Protein AF-A0A933B2Y8-F1 (afdb_monomer)

Sequence (64 aa):
VLGGLGGAVAELLVQHAPVPMRFVGVNDRFGTSGDPADLLKAFHLMPEDIVKAVKDVLRIKQHV

Foldseek 3Di:
D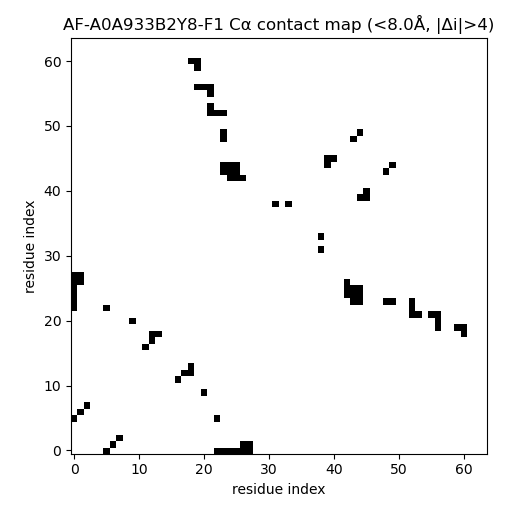PDDPVVVVCVVCVVPPPAQADDQFADPDDQDDDDPVVSCVVRLVDPVSVVVRVVVRVVVRVVD

Radius of gyration: 13.95 Å; Cα contacts (8 Å, |Δi|>4): 46; chains: 1; bounding box: 28×23×35 Å

Nearest PDB structures (foldseek):
  3lui-assembly1_A  TM=3.385E-01  e=3.417E+00  Homo sapiens

Structure (mmCIF, N/CA/C/O backbone):
data_AF-A0A933B2Y8-F1
#
_entry.id   AF-A0A933B2Y8-F1
#
loop_
_atom_site.group_PDB
_atom_site.id
_atom_site.type_symbol
_atom_site.label_atom_id
_atom_site.label_alt_id
_atom_site.label_comp_id
_atom_site.label_asym_id
_atom_site.label_entity_id
_atom_site.label_seq_id
_atom_site.pdbx_PDB_ins_code
_atom_site.Cartn_x
_atom_site.Cartn_y
_atom_site.Cartn_z
_atom_site.occupancy
_atom_site.B_iso_or_equiv
_atom_site.auth_seq_id
_atom_site.auth_comp_id
_atom_site.auth_asym_id
_atom_site.auth_atom_id
_atom_site.pdbx_PDB_model_num
ATOM 1 N N . VAL A 1 1 ? 5.354 3.403 1.248 1.00 77.06 1 VAL A N 1
ATOM 2 C CA . VAL A 1 1 ? 4.715 4.558 0.568 1.00 77.06 1 VAL A CA 1
ATOM 3 C C . VAL A 1 1 ? 4.631 5.718 1.539 1.00 77.06 1 VAL A C 1
ATOM 5 O O . VAL A 1 1 ? 4.143 5.498 2.640 1.00 77.06 1 VAL A O 1
ATOM 8 N N . LEU A 1 2 ? 5.091 6.910 1.158 1.00 85.31 2 LEU A N 1
ATOM 9 C CA . LEU A 1 2 ? 5.093 8.105 2.009 1.00 85.31 2 LEU A CA 1
ATOM 10 C C . LEU A 1 2 ? 4.437 9.272 1.254 1.00 85.31 2 LEU A C 1
ATOM 12 O O . LEU A 1 2 ? 4.659 9.411 0.055 1.00 85.31 2 LEU A O 1
ATOM 16 N N . GLY A 1 3 ? 3.603 10.069 1.931 1.00 84.00 3 GLY A N 1
ATOM 17 C CA . GLY A 1 3 ? 3.065 11.333 1.394 1.00 84.00 3 GLY A CA 1
ATOM 18 C C . GLY A 1 3 ? 2.114 11.240 0.188 1.00 84.00 3 GLY A C 1
ATOM 19 O O . GLY A 1 3 ? 1.906 12.239 -0.490 1.00 84.00 3 GLY A O 1
ATOM 20 N N . GLY A 1 4 ? 1.554 10.061 -0.111 1.00 93.69 4 GLY A N 1
ATOM 21 C CA . GLY A 1 4 ? 0.615 9.849 -1.225 1.00 93.69 4 GLY A CA 1
ATOM 22 C C . GLY A 1 4 ? -0.839 9.637 -0.784 1.00 93.69 4 GLY A C 1
ATOM 23 O O . GLY A 1 4 ? -1.201 9.905 0.360 1.00 93.69 4 GLY A O 1
ATOM 24 N N . LEU A 1 5 ? -1.661 9.061 -1.672 1.00 95.88 5 LEU A N 1
ATOM 25 C CA . LEU A 1 5 ? -3.086 8.765 -1.428 1.00 95.88 5 LEU A CA 1
ATOM 26 C C . LEU A 1 5 ? -3.336 8.053 -0.091 1.00 95.88 5 LEU A C 1
ATOM 28 O O . LEU A 1 5 ? -4.193 8.466 0.684 1.00 95.88 5 LEU A O 1
ATOM 32 N N . GLY A 1 6 ? -2.579 6.990 0.191 1.00 96.06 6 GLY A N 1
ATOM 33 C CA . GLY A 1 6 ? -2.750 6.243 1.436 1.00 96.06 6 GLY A CA 1
ATOM 34 C C . GLY A 1 6 ? -2.485 7.093 2.682 1.00 96.06 6 GLY A C 1
ATOM 35 O O . GLY A 1 6 ? -3.115 6.859 3.705 1.00 96.06 6 GLY A O 1
ATOM 36 N N . GLY A 1 7 ? -1.577 8.074 2.599 1.00 96.88 7 GLY A N 1
ATOM 37 C CA . GLY A 1 7 ? -1.266 8.984 3.704 1.00 96.88 7 GLY A CA 1
ATOM 38 C C . GLY A 1 7 ? -2.434 9.923 3.974 1.00 96.88 7 GLY A C 1
ATOM 39 O O . GLY A 1 7 ? -2.935 9.955 5.090 1.00 96.88 7 GLY A O 1
ATOM 40 N N . ALA A 1 8 ? -2.956 10.558 2.921 1.00 97.12 8 ALA A N 1
ATOM 41 C CA . ALA A 1 8 ? -4.137 11.416 3.017 1.00 97.12 8 ALA A CA 1
ATOM 42 C C . ALA A 1 8 ? -5.357 10.674 3.599 1.00 97.12 8 ALA A C 1
ATOM 44 O O . ALA A 1 8 ? -6.072 11.202 4.449 1.00 97.12 8 ALA A O 1
ATOM 45 N N . VAL A 1 9 ? -5.579 9.419 3.188 1.00 96.81 9 VAL A N 1
ATOM 46 C CA . VAL A 1 9 ? -6.651 8.583 3.752 1.00 96.81 9 VAL A CA 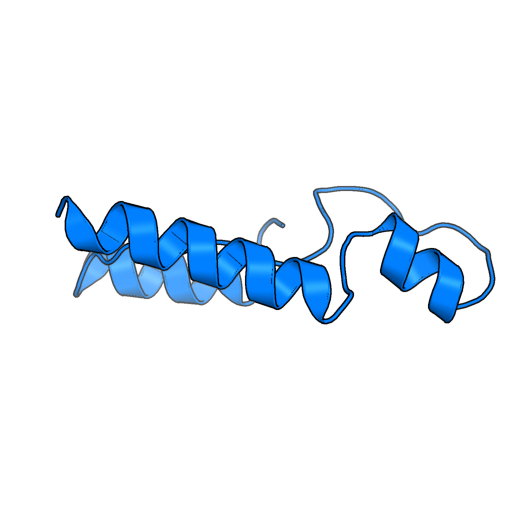1
ATOM 47 C C . VAL A 1 9 ? -6.373 8.233 5.217 1.00 96.81 9 VAL A C 1
ATOM 49 O O . VAL A 1 9 ? -7.283 8.314 6.037 1.00 96.81 9 VAL A O 1
ATOM 52 N N . ALA A 1 10 ? -5.136 7.871 5.572 1.00 97.25 10 ALA A N 1
ATOM 53 C CA . ALA A 1 10 ? -4.769 7.546 6.951 1.00 97.25 10 ALA A CA 1
ATOM 54 C C . ALA A 1 10 ? -4.947 8.743 7.899 1.00 97.25 10 ALA A C 1
ATOM 56 O O . ALA A 1 10 ? -5.478 8.577 8.996 1.00 97.25 10 ALA A O 1
ATOM 57 N N . GLU A 1 11 ? -4.555 9.942 7.462 1.00 97.38 11 GLU A N 1
ATOM 58 C CA . GLU A 1 11 ? -4.722 11.196 8.204 1.00 97.38 11 GLU A CA 1
ATOM 59 C C . GLU A 1 11 ? -6.194 11.511 8.482 1.00 97.38 11 GLU A C 1
ATOM 61 O O . GLU A 1 11 ? -6.539 11.923 9.590 1.00 97.38 11 GLU A O 1
ATOM 66 N N . LEU A 1 12 ? -7.077 11.285 7.505 1.00 97.50 12 LEU A N 1
ATOM 67 C CA . LEU A 1 12 ? -8.517 11.447 7.696 1.00 97.50 12 LEU A CA 1
ATOM 68 C C . LEU A 1 12 ? -9.073 10.391 8.665 1.00 97.50 12 LEU A C 1
ATOM 70 O O . LEU A 1 12 ? -9.812 10.716 9.596 1.00 97.50 12 LEU A O 1
ATOM 74 N N . LEU A 1 13 ? -8.723 9.117 8.463 1.00 97.25 13 LEU A N 1
ATOM 75 C CA . LEU A 1 13 ? -9.255 8.014 9.266 1.00 97.25 13 LEU A CA 1
ATOM 76 C C . LEU A 1 13 ? -8.843 8.122 10.734 1.00 97.25 13 LEU A C 1
ATOM 78 O O . LEU A 1 13 ? -9.687 7.925 11.603 1.00 97.25 13 LEU A O 1
ATOM 82 N N . VAL A 1 14 ? -7.592 8.484 11.032 1.00 97.06 14 VAL A N 1
ATOM 83 C CA . VAL A 1 14 ? -7.132 8.609 12.425 1.00 97.06 14 VAL A CA 1
ATOM 84 C C . VAL A 1 14 ? -7.848 9.732 13.185 1.00 97.06 14 VAL A C 1
ATOM 86 O O . VAL A 1 14 ? -8.008 9.635 14.398 1.00 97.06 14 VAL A O 1
ATOM 89 N N . GLN A 1 15 ? -8.321 10.767 12.484 1.00 98.06 15 GLN A N 1
ATOM 90 C CA . GLN A 1 15 ? -9.055 11.883 13.086 1.00 98.06 15 GLN A CA 1
ATOM 91 C C . GLN A 1 15 ? -10.544 11.585 13.305 1.00 98.06 15 GLN A C 1
ATOM 93 O O . GLN A 1 15 ? -11.125 12.091 14.262 1.00 98.06 15 GLN A O 1
ATOM 98 N N . HIS A 1 16 ? -11.171 10.789 12.431 1.00 98.00 16 HIS A N 1
ATOM 99 C CA . HIS A 1 16 ? -12.633 10.642 12.420 1.00 98.00 16 HIS A CA 1
ATOM 100 C C . HIS A 1 16 ? -13.144 9.233 12.724 1.00 98.00 16 HIS A C 1
ATOM 102 O O . HIS A 1 16 ? -14.154 9.088 13.408 1.00 98.00 16 HIS A O 1
ATOM 108 N N . ALA A 1 17 ? -12.498 8.198 12.189 1.00 96.31 17 ALA A N 1
ATOM 109 C CA . ALA A 1 17 ? -12.959 6.817 12.299 1.00 96.31 17 ALA A CA 1
ATOM 110 C C . ALA A 1 17 ? -11.790 5.845 12.066 1.00 96.31 17 ALA A C 1
ATOM 112 O O . ALA A 1 17 ? -11.627 5.339 10.949 1.00 96.31 17 ALA A O 1
ATOM 113 N N . PRO A 1 18 ? -10.957 5.580 13.091 1.00 95.88 18 PRO A N 1
ATOM 114 C CA . PRO A 1 18 ? -9.830 4.673 12.949 1.00 95.88 18 PRO A CA 1
ATOM 115 C C . PRO A 1 18 ? -10.312 3.279 12.546 1.00 95.88 18 PRO A C 1
ATOM 117 O O . PRO A 1 18 ? -11.100 2.649 13.250 1.00 95.88 18 PRO A O 1
ATOM 120 N N . VAL A 1 19 ? -9.830 2.787 11.407 1.00 95.81 19 VAL A N 1
ATOM 121 C CA . VAL A 1 19 ? -10.122 1.438 10.911 1.00 95.81 19 VAL A CA 1
ATOM 122 C C . VAL A 1 19 ? -8.843 0.775 10.404 1.00 95.81 19 VAL A C 1
ATOM 124 O O . VAL A 1 19 ? -7.935 1.470 9.937 1.00 95.81 19 VAL A O 1
ATOM 127 N N . PRO A 1 20 ? -8.745 -0.566 10.4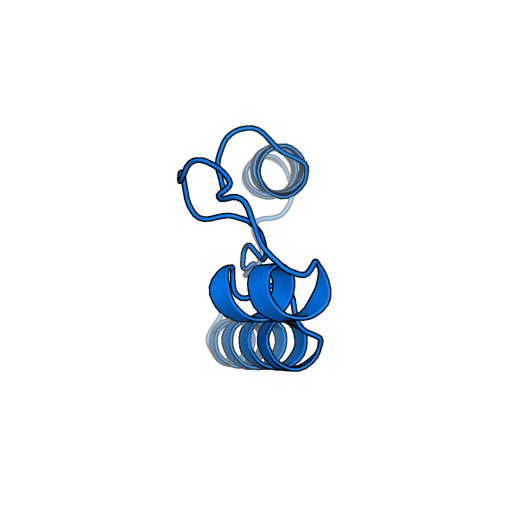58 1.00 96.62 20 PRO A N 1
ATOM 128 C CA . PRO A 1 20 ? -7.611 -1.279 9.888 1.00 96.62 20 PRO A CA 1
ATOM 129 C C . PRO A 1 20 ? -7.427 -0.955 8.401 1.00 96.62 20 PRO A C 1
ATOM 131 O O . PRO A 1 20 ? -8.366 -1.050 7.612 1.00 96.62 20 PRO A O 1
ATOM 134 N N . MET A 1 21 ? -6.199 -0.622 8.009 1.00 96.25 21 MET A N 1
ATOM 135 C CA . MET A 1 21 ? -5.835 -0.321 6.625 1.00 96.25 21 MET A CA 1
ATOM 136 C C . MET A 1 21 ? -4.428 -0.831 6.292 1.00 96.25 21 MET A C 1
ATOM 138 O O . MET A 1 21 ? -3.614 -1.090 7.181 1.00 96.25 21 MET A O 1
ATOM 142 N N . ARG A 1 22 ? -4.130 -0.975 4.996 1.00 96.25 22 ARG A N 1
ATOM 143 C CA . ARG A 1 22 ? -2.796 -1.307 4.473 1.00 96.25 22 ARG A CA 1
ATOM 144 C C . ARG A 1 22 ? -2.479 -0.462 3.247 1.00 96.25 22 ARG A C 1
ATOM 146 O O . ARG A 1 22 ? -3.369 -0.112 2.480 1.00 96.25 22 ARG A O 1
ATOM 153 N N . PHE A 1 23 ? -1.197 -0.164 3.073 1.00 96.38 23 PHE A N 1
ATOM 154 C CA . PHE A 1 23 ? -0.679 0.585 1.935 1.00 96.38 23 PHE A CA 1
ATOM 155 C C . PHE A 1 23 ? -0.205 -0.381 0.849 1.00 96.38 23 PHE A C 1
ATOM 157 O O . PHE A 1 23 ? 0.552 -1.305 1.143 1.00 96.38 23 P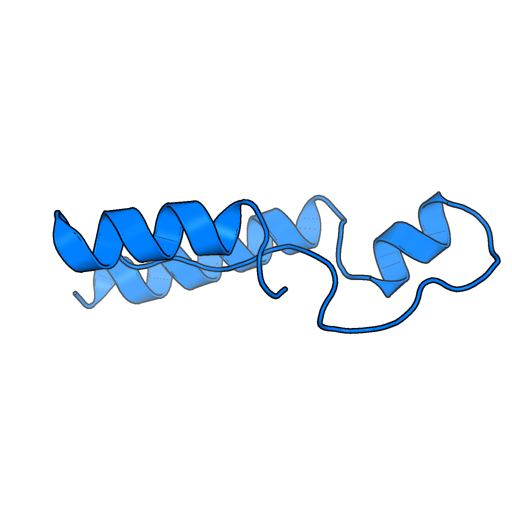HE A O 1
ATOM 164 N N . VAL A 1 24 ? -0.607 -0.126 -0.396 1.00 96.69 24 VAL A N 1
ATOM 165 C CA . VAL A 1 24 ? -0.048 -0.756 -1.599 1.00 96.69 24 VAL A CA 1
ATOM 166 C C . VAL A 1 24 ? 0.555 0.355 -2.450 1.00 96.69 24 VAL A C 1
ATOM 168 O O . VAL A 1 24 ? -0.114 1.341 -2.752 1.00 96.69 24 VAL A O 1
ATOM 171 N N . GLY A 1 25 ? 1.838 0.236 -2.772 1.00 94.88 25 GLY A N 1
ATOM 172 C CA . GLY A 1 25 ? 2.589 1.250 -3.503 1.00 94.88 25 GLY A CA 1
ATOM 173 C C . GLY A 1 25 ? 4.097 1.083 -3.308 1.00 94.88 25 GLY A C 1
ATOM 174 O O . GLY A 1 25 ? 4.549 0.219 -2.557 1.00 94.88 25 GLY A O 1
ATOM 175 N N . VAL A 1 26 ? 4.885 1.955 -3.937 1.00 94.94 26 VAL A N 1
ATOM 176 C CA . VAL A 1 26 ? 6.351 1.894 -3.858 1.00 94.94 26 VAL A CA 1
ATOM 177 C C . VAL A 1 26 ? 6.849 2.215 -2.441 1.00 94.94 26 VAL A C 1
ATOM 179 O O . VAL A 1 26 ? 6.474 3.213 -1.814 1.00 94.94 26 VAL A O 1
ATOM 182 N N . ASN A 1 27 ? 7.716 1.350 -1.918 1.00 91.75 27 ASN A N 1
ATOM 183 C CA . ASN A 1 27 ? 8.220 1.420 -0.546 1.00 91.75 27 ASN A C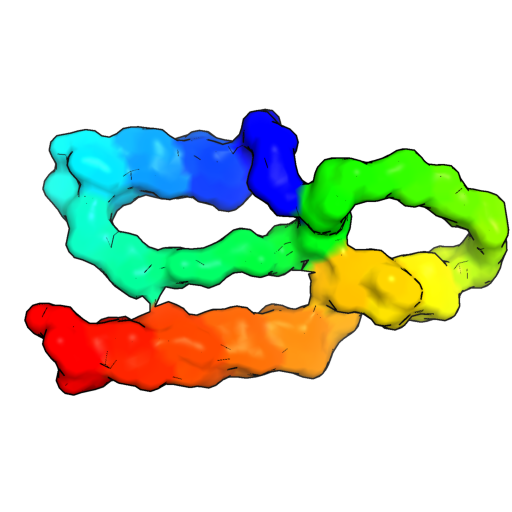A 1
ATOM 184 C C . ASN A 1 27 ? 9.495 2.253 -0.415 1.00 91.75 27 ASN A C 1
ATOM 186 O O . ASN A 1 27 ? 10.537 1.698 -0.098 1.00 91.75 27 ASN A O 1
ATOM 190 N N . ASP A 1 28 ? 9.382 3.563 -0.648 1.00 92.31 28 ASP A N 1
ATOM 191 C CA . ASP A 1 28 ? 10.477 4.536 -0.479 1.00 92.31 28 ASP A CA 1
ATOM 192 C C . ASP A 1 28 ? 11.770 4.109 -1.193 1.00 92.31 28 ASP A C 1
ATOM 194 O O . ASP A 1 28 ? 12.823 3.869 -0.606 1.00 92.31 28 ASP A O 1
ATOM 198 N N . ARG A 1 29 ? 11.637 3.896 -2.504 1.00 90.50 29 ARG A N 1
ATOM 199 C CA . ARG A 1 29 ? 12.717 3.448 -3.386 1.00 90.50 29 ARG A CA 1
ATOM 200 C C . ARG A 1 29 ? 12.627 4.228 -4.681 1.00 90.50 29 ARG A C 1
ATOM 202 O O . ARG A 1 29 ? 11.524 4.502 -5.157 1.00 90.50 29 ARG A O 1
ATOM 209 N N . PHE A 1 30 ? 13.777 4.528 -5.270 1.00 92.12 30 PHE A N 1
ATOM 210 C CA . PHE A 1 30 ? 13.816 5.071 -6.620 1.00 92.12 30 PHE A CA 1
ATOM 211 C C . PHE A 1 30 ? 13.347 4.036 -7.647 1.00 92.12 30 PHE A C 1
ATOM 213 O O . PHE A 1 30 ? 13.484 2.826 -7.448 1.00 92.12 30 PHE A O 1
ATOM 220 N N . GLY A 1 31 ? 12.801 4.540 -8.755 1.00 91.31 31 GLY A N 1
ATOM 221 C CA . GLY A 1 31 ? 12.523 3.733 -9.935 1.00 91.31 31 GLY A CA 1
ATOM 222 C C . GLY A 1 31 ? 13.811 3.214 -10.572 1.00 91.31 31 GLY A C 1
ATOM 223 O O . GLY A 1 31 ? 14.889 3.781 -10.390 1.00 91.31 31 GLY A O 1
ATOM 224 N N . THR A 1 32 ? 13.687 2.145 -11.348 1.00 93.38 32 THR A N 1
ATOM 225 C CA . THR A 1 32 ? 14.778 1.595 -12.157 1.00 93.38 32 THR A CA 1
ATOM 226 C C . THR A 1 32 ? 14.335 1.479 -13.608 1.00 93.38 32 THR A C 1
ATOM 228 O O . THR A 1 32 ? 13.142 1.382 -13.891 1.00 93.38 32 THR A O 1
ATOM 231 N N . SER A 1 33 ? 15.291 1.474 -14.532 1.00 96.00 33 SER A N 1
ATOM 232 C CA . SER A 1 33 ? 15.017 1.212 -15.946 1.00 96.00 33 SER A CA 1
ATOM 233 C C . SER A 1 33 ? 14.712 -0.270 -16.161 1.00 96.00 33 SER A C 1
ATOM 235 O O . SER A 1 33 ? 15.375 -1.127 -15.578 1.00 96.00 33 SER A O 1
ATOM 237 N N . GLY A 1 34 ? 13.736 -0.580 -17.007 1.00 95.50 34 GLY A N 1
ATOM 238 C CA . GLY A 1 34 ? 13.341 -1.953 -17.305 1.00 95.50 34 GLY A CA 1
ATOM 239 C C . GLY A 1 34 ? 11.999 -2.020 -18.021 1.00 95.50 34 GLY A C 1
ATOM 240 O O . GLY A 1 34 ? 11.379 -0.987 -18.284 1.00 95.50 34 GLY A O 1
ATOM 241 N N . ASP A 1 35 ? 11.562 -3.239 -18.326 1.00 97.50 35 ASP A N 1
ATOM 242 C CA . ASP A 1 35 ? 10.227 -3.473 -18.868 1.00 97.50 35 ASP A CA 1
ATOM 243 C C . ASP A 1 35 ? 9.150 -3.100 -17.829 1.00 97.50 35 ASP A C 1
ATOM 245 O O . ASP A 1 35 ? 9.257 -3.513 -16.668 1.00 97.50 35 ASP A O 1
ATOM 249 N N . PRO A 1 36 ? 8.102 -2.342 -18.202 1.00 95.25 36 PRO A N 1
ATOM 250 C CA . PRO A 1 36 ? 7.072 -1.911 -17.262 1.00 95.25 36 PRO A CA 1
ATOM 251 C C . PRO A 1 36 ? 6.417 -3.048 -16.469 1.00 95.25 36 PRO A C 1
ATOM 253 O O . PRO A 1 36 ? 6.141 -2.873 -15.281 1.00 95.25 36 PRO A O 1
ATOM 256 N N . ALA A 1 37 ? 6.175 -4.210 -17.083 1.00 95.75 37 ALA A N 1
ATOM 257 C CA . ALA A 1 37 ? 5.518 -5.325 -16.408 1.00 95.75 37 ALA A CA 1
ATOM 258 C C . ALA A 1 37 ? 6.427 -5.958 -15.347 1.00 95.75 37 ALA A C 1
ATOM 260 O O . ALA A 1 37 ? 5.961 -6.330 -14.266 1.00 95.75 37 ALA A O 1
ATOM 261 N N . ASP A 1 38 ? 7.726 -6.044 -15.625 1.00 96.31 38 ASP A N 1
ATOM 262 C CA . ASP A 1 38 ? 8.706 -6.560 -14.670 1.00 96.31 38 ASP A CA 1
ATOM 263 C C . ASP A 1 38 ? 8.950 -5.580 -13.524 1.00 96.31 38 ASP A C 1
ATOM 265 O O . ASP A 1 38 ? 9.074 -5.995 -12.369 1.00 96.31 38 ASP A O 1
ATOM 269 N N . LEU A 1 39 ? 8.928 -4.275 -13.808 1.00 96.44 39 LEU A N 1
ATOM 270 C CA . LEU A 1 39 ? 9.012 -3.246 -12.774 1.00 96.44 39 LEU A CA 1
ATOM 271 C C . LEU A 1 39 ? 7.801 -3.301 -11.834 1.00 96.44 39 LEU A C 1
ATOM 273 O O . LEU A 1 39 ? 7.983 -3.291 -10.619 1.00 96.44 39 LEU A O 1
ATOM 277 N N . LEU A 1 40 ? 6.574 -3.422 -12.354 1.00 96.12 40 LEU A N 1
ATOM 278 C CA . LEU A 1 40 ? 5.374 -3.545 -11.511 1.00 96.12 40 LEU A CA 1
ATOM 279 C C . LEU A 1 40 ? 5.458 -4.751 -10.566 1.00 96.12 40 LEU A C 1
ATOM 281 O O . LEU A 1 40 ? 5.160 -4.618 -9.378 1.00 96.12 40 LEU A O 1
ATOM 285 N N . LYS A 1 41 ? 5.939 -5.900 -11.058 1.00 95.75 41 LYS A N 1
ATOM 286 C CA . LYS A 1 41 ? 6.210 -7.080 -10.220 1.00 95.75 41 LYS A CA 1
ATOM 287 C C . LYS A 1 41 ? 7.284 -6.797 -9.170 1.00 95.75 41 LYS A C 1
ATOM 289 O O . LYS A 1 41 ? 7.082 -7.104 -7.999 1.00 95.75 41 LYS A O 1
ATOM 294 N N . ALA A 1 42 ? 8.404 -6.189 -9.564 1.00 95.00 42 ALA A N 1
ATOM 295 C CA . ALA A 1 42 ? 9.517 -5.879 -8.665 1.00 95.00 42 ALA A CA 1
ATOM 296 C C . ALA A 1 42 ? 9.136 -4.882 -7.555 1.00 95.00 42 ALA A C 1
ATOM 298 O O . ALA A 1 42 ? 9.679 -4.938 -6.450 1.00 95.00 42 ALA A O 1
ATOM 299 N N . PHE A 1 43 ? 8.192 -3.980 -7.834 1.00 95.50 43 PHE A N 1
ATOM 300 C CA . PHE A 1 43 ? 7.675 -3.008 -6.872 1.00 95.50 43 PHE A CA 1
ATOM 301 C C . PHE A 1 43 ? 6.447 -3.491 -6.088 1.00 95.50 43 PHE A C 1
ATOM 303 O O . PHE A 1 43 ? 5.936 -2.720 -5.275 1.00 95.50 43 PHE A O 1
ATOM 310 N N . HIS A 1 44 ? 6.003 -4.741 -6.271 1.00 95.62 44 HIS A N 1
ATOM 311 C CA . HIS A 1 44 ? 4.809 -5.294 -5.619 1.00 95.62 44 HIS A CA 1
ATOM 312 C C . HIS A 1 44 ? 3.531 -4.488 -5.914 1.00 95.62 44 HIS A C 1
ATOM 314 O O . HIS A 1 44 ? 2.767 -4.129 -5.014 1.00 95.62 44 HIS A O 1
ATOM 320 N N . LEU A 1 45 ? 3.334 -4.153 -7.190 1.00 96.19 45 LEU A N 1
ATOM 321 C CA . LEU A 1 45 ? 2.197 -3.384 -7.703 1.00 96.19 45 LEU A CA 1
ATOM 322 C C . LEU A 1 45 ? 1.270 -4.239 -8.576 1.00 96.19 45 LEU A C 1
ATOM 324 O O . LEU A 1 45 ? 0.608 -3.718 -9.474 1.00 96.19 45 LEU A O 1
ATOM 328 N N . MET A 1 46 ? 1.232 -5.549 -8.334 1.00 97.81 46 MET A N 1
ATOM 329 C CA . MET A 1 46 ? 0.429 -6.489 -9.107 1.00 97.81 46 MET A CA 1
ATOM 330 C C . MET A 1 46 ? -0.904 -6.805 -8.406 1.00 97.81 46 MET A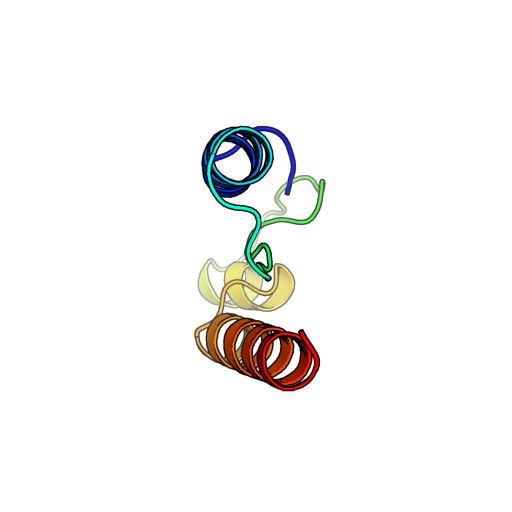 C 1
ATOM 332 O O . MET A 1 46 ? -1.050 -6.570 -7.200 1.00 97.81 46 MET A O 1
ATOM 336 N N . PRO A 1 47 ? -1.907 -7.351 -9.123 1.00 98.12 47 PRO A N 1
ATOM 337 C CA . PRO A 1 47 ? -3.190 -7.723 -8.525 1.00 98.12 47 PRO A CA 1
ATOM 338 C C . PRO A 1 47 ? -3.056 -8.636 -7.297 1.00 98.12 47 PRO A C 1
ATOM 340 O O . PRO A 1 47 ? -3.823 -8.511 -6.339 1.00 98.12 47 PRO A O 1
ATOM 343 N N . GLU A 1 48 ? -2.059 -9.521 -7.278 1.00 97.94 48 GLU A N 1
ATOM 344 C CA . GLU A 1 48 ? -1.811 -10.436 -6.163 1.00 97.94 48 GLU A CA 1
ATOM 345 C C . GLU A 1 48 ? -1.384 -9.690 -4.889 1.00 97.94 48 GLU A C 1
ATOM 347 O O . GLU A 1 48 ? -1.767 -10.090 -3.785 1.00 97.94 48 GLU A O 1
ATOM 352 N N . ASP A 1 49 ? -0.652 -8.580 -5.027 1.00 97.56 49 ASP A N 1
ATOM 353 C CA . ASP A 1 49 ? -0.226 -7.735 -3.909 1.00 97.56 49 ASP A CA 1
ATOM 354 C C . ASP A 1 49 ? -1.421 -7.005 -3.281 1.00 97.56 49 ASP A C 1
ATOM 356 O O . ASP A 1 49 ? -1.526 -6.913 -2.053 1.00 97.56 49 ASP A O 1
ATOM 360 N N . ILE A 1 50 ? -2.383 -6.575 -4.108 1.00 97.94 50 ILE A N 1
ATOM 361 C CA . ILE A 1 50 ? -3.656 -6.006 -3.641 1.00 97.94 50 ILE A CA 1
ATOM 362 C C . ILE A 1 50 ? -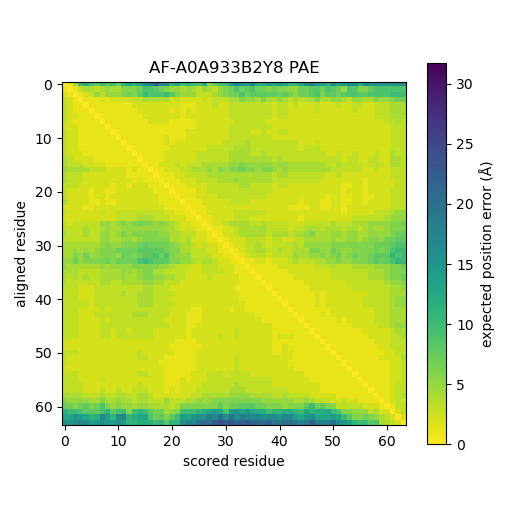4.447 -7.063 -2.867 1.00 97.94 50 ILE A C 1
ATOM 364 O O . ILE A 1 50 ? -4.874 -6.818 -1.736 1.00 97.94 50 ILE A O 1
ATOM 368 N N . VAL A 1 51 ? -4.614 -8.263 -3.434 1.00 98.44 51 VAL A N 1
ATOM 369 C CA . VAL A 1 51 ? -5.332 -9.367 -2.773 1.00 98.44 51 VAL A CA 1
ATOM 370 C C . VAL A 1 51 ? -4.679 -9.728 -1.440 1.00 98.44 51 VAL A C 1
ATOM 372 O O . VAL A 1 51 ? -5.377 -9.955 -0.447 1.00 98.44 51 VAL A O 1
ATOM 375 N N . LYS A 1 52 ? -3.344 -9.763 -1.388 1.00 97.94 52 LYS A N 1
ATOM 376 C CA . LYS A 1 52 ? -2.592 -10.007 -0.155 1.00 97.94 52 LYS A CA 1
ATOM 377 C C . LYS A 1 52 ? -2.878 -8.929 0.892 1.00 97.94 52 LYS A C 1
ATOM 379 O O . LYS A 1 52 ? -3.257 -9.278 2.010 1.00 97.94 52 LYS A O 1
ATOM 384 N N . ALA A 1 53 ? -2.785 -7.651 0.520 1.00 97.56 53 ALA A N 1
ATOM 385 C CA . ALA A 1 53 ? -3.069 -6.535 1.420 1.00 97.56 53 ALA A CA 1
ATOM 386 C C . ALA A 1 53 ? -4.507 -6.582 1.965 1.00 97.56 53 ALA A C 1
ATOM 388 O O . ALA A 1 53 ? -4.714 -6.402 3.165 1.00 97.56 53 ALA A O 1
ATOM 389 N N . VAL A 1 54 ? -5.494 -6.905 1.123 1.00 97.69 54 VAL A N 1
ATOM 390 C CA . VAL A 1 54 ? -6.895 -7.076 1.547 1.00 97.69 54 VAL A CA 1
ATOM 391 C C . VAL A 1 54 ? -7.034 -8.217 2.555 1.00 97.69 54 VAL A C 1
ATOM 393 O O . VAL A 1 54 ? -7.638 -8.034 3.611 1.00 97.69 54 VAL A O 1
ATOM 396 N N . LYS A 1 55 ? -6.448 -9.389 2.277 1.00 97.81 55 LYS A N 1
ATOM 397 C CA . LYS A 1 55 ? -6.481 -10.532 3.206 1.00 97.81 55 LYS A CA 1
ATOM 398 C C . LYS A 1 55 ? -5.816 -10.207 4.545 1.00 97.81 55 LYS A C 1
ATOM 400 O O . LYS A 1 55 ? -6.277 -10.699 5.573 1.00 97.81 55 LYS A O 1
ATOM 405 N N . ASP A 1 56 ? -4.743 -9.420 4.539 1.00 96.75 56 ASP A N 1
ATOM 406 C CA . ASP A 1 56 ? -4.072 -8.965 5.760 1.00 96.75 56 ASP A CA 1
ATOM 407 C C . ASP A 1 56 ? -4.962 -7.997 6.561 1.00 96.75 56 ASP A C 1
ATOM 409 O O . ASP A 1 56 ? -5.102 -8.159 7.772 1.00 96.75 56 ASP A O 1
ATOM 413 N N . VAL A 1 57 ? -5.618 -7.035 5.899 1.00 97.19 57 VAL A N 1
ATOM 414 C CA . VAL A 1 57 ? -6.557 -6.099 6.550 1.00 97.19 57 VAL A CA 1
ATOM 415 C C . VAL A 1 57 ? -7.748 -6.833 7.160 1.00 97.19 57 VAL A C 1
ATOM 417 O O . VAL A 1 57 ? -8.103 -6.568 8.306 1.00 97.19 57 VAL A O 1
ATOM 420 N N . LEU A 1 58 ? -8.357 -7.770 6.427 1.00 96.88 58 LEU A N 1
ATOM 421 C CA . LEU A 1 58 ? -9.515 -8.525 6.913 1.00 96.88 58 LEU A CA 1
ATOM 422 C C . LEU A 1 58 ? -9.178 -9.362 8.149 1.00 96.88 58 LEU A C 1
ATOM 424 O O . LEU A 1 58 ? -9.980 -9.411 9.078 1.00 96.88 58 LEU A O 1
ATOM 428 N N . ARG A 1 59 ? -7.979 -9.959 8.196 1.00 96.06 59 ARG A N 1
ATOM 429 C CA . ARG A 1 59 ? -7.496 -10.674 9.385 1.00 96.06 59 ARG A CA 1
ATOM 430 C C . ARG A 1 59 ? -7.402 -9.759 10.604 1.00 96.06 59 ARG A C 1
ATOM 432 O O . ARG A 1 59 ? -7.798 -10.170 11.686 1.00 96.06 59 ARG A O 1
ATOM 439 N N . ILE A 1 60 ? -6.931 -8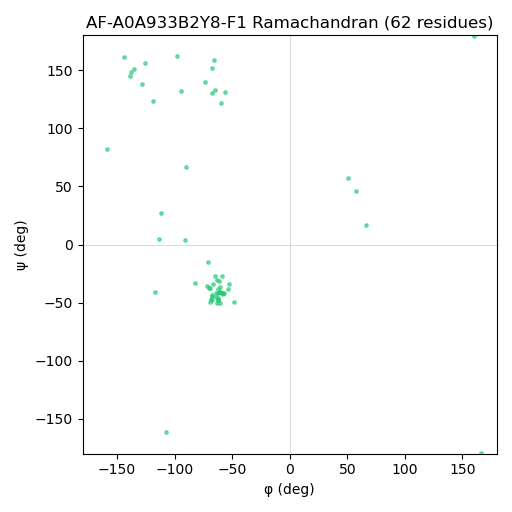.523 10.438 1.00 94.31 60 ILE A N 1
ATOM 440 C CA . ILE A 1 60 ? -6.865 -7.548 11.539 1.00 94.31 60 ILE A CA 1
ATOM 441 C C . ILE A 1 60 ? -8.275 -7.126 11.958 1.00 94.31 60 ILE A C 1
ATOM 443 O O . ILE A 1 60 ? -8.590 -7.160 13.139 1.00 94.31 60 ILE A O 1
ATOM 447 N N . LYS A 1 61 ? -9.144 -6.795 10.996 1.00 89.69 61 LYS A N 1
ATOM 448 C CA . LYS A 1 61 ? -10.527 -6.367 11.256 1.00 89.69 61 LYS A CA 1
ATOM 449 C C . LYS A 1 61 ? -11.355 -7.409 12.015 1.00 89.69 61 LYS A C 1
ATOM 451 O O . LYS A 1 61 ? -12.284 -7.040 12.708 1.00 89.69 61 LYS A O 1
ATOM 456 N N . GLN A 1 62 ? -11.045 -8.699 11.897 1.00 80.94 62 GLN A N 1
ATOM 457 C CA . GLN A 1 62 ? -11.728 -9.749 12.666 1.00 80.94 62 GLN A CA 1
ATOM 458 C C . GLN A 1 62 ? -11.381 -9.753 14.164 1.00 80.94 62 GLN A C 1
ATOM 460 O O . GLN A 1 62 ? -12.075 -10.409 14.934 1.00 80.94 62 GLN A O 1
ATOM 465 N N . HIS A 1 63 ? -10.320 -9.054 14.570 1.00 71.56 63 HIS A N 1
ATOM 466 C CA . HIS A 1 63 ? -9.816 -9.027 15.946 1.00 71.56 63 HIS A CA 1
ATOM 467 C C . HIS A 1 63 ? -9.966 -7.652 16.620 1.00 71.56 63 HIS A C 1
ATOM 469 O O . HIS A 1 63 ? -9.471 -7.474 17.733 1.00 71.56 63 HIS A O 1
ATOM 475 N N . VAL A 1 64 ? -10.607 -6.689 15.948 1.00 63.59 64 VAL A N 1
ATOM 476 C CA . VAL A 1 64 ? -10.857 -5.315 16.416 1.00 63.59 64 VAL A CA 1
ATOM 477 C C . VAL A 1 64 ? -12.352 -5.054 16.352 1.00 63.59 64 VAL A C 1
ATOM 479 O O . VAL A 1 64 ? -12.891 -4.528 17.345 1.00 63.59 64 VAL A O 1
#

Secondary structure (DSSP, 8-state):
--SSHHHHHHHHHHHH--------S--S----SS-HHHHHHHTT-SHHHHHHHHHHHHHHHTT-

pLDDT: mean 94.21, std 6.26, range [63.59, 98.44]

Solvent-accessible surface area (backbone atoms only — not comparable to full-atom values): 4056 Å² total; per-residue (Å²): 92,77,89,43,73,63,44,61,51,48,59,52,26,68,75,76,57,75,67,80,75,74,84,82,52,57,69,82,66,82,86,78,91,73,59,69,71,60,47,33,56,75,49,50,65,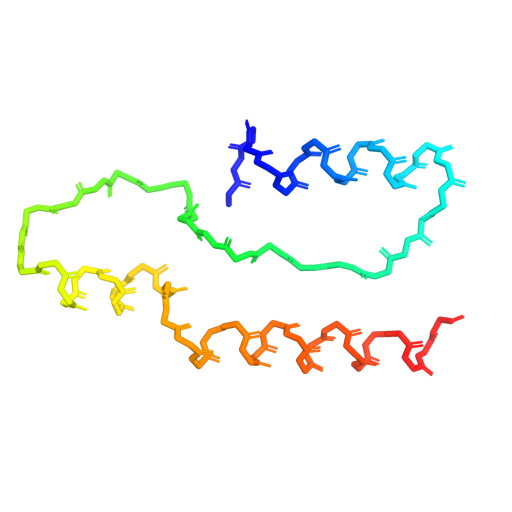40,75,66,45,54,53,49,44,51,54,53,30,52,59,52,55,75,78,109

Mean predicted aligned error: 3.34 Å